Protein AF-A0A3Y0XSL0-F1 (afdb_monomer_lite)

Foldseek 3Di:
DDDDDQDDDPQARPPPRDHDDDDDDDPDDDPPPPPPPPPPDFDKDALQVDPLQLLLQLLLVCQLDQDRIDTPVSSVVSVVLVPPPVLLQSVLLSVLLVVAPLSN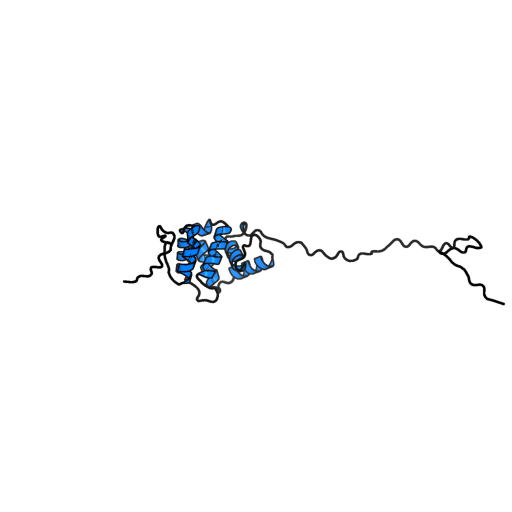VDDSVVSNVLSVLCCLLAPSPHPRDDSVLSNLLVNLLSVEDPVCSVVSSVCSSVVNSDSYADADPVRDGDPDPDDD

Radius of gyration: 35.11 Å; chains: 1; bounding box: 46×47×125 Å

Organism: Salmonella typhimurium (NCBI:txid90371)

InterPro domains:
  IPR010584 Exodeoxyribonuclease 8 [PF06630] (8-93)

Secondary structure (DSSP, 8-state):
-PPPPP--BTTB-TTT----------------------PPPP--EEGGGS-HHHHHHHHHHTBTB--SEE-HHHHHHHHHHHH-TT-HHHHHHHHHHHH-HHHHT--HHHHHHHHHHHHHHS-TTSPPPPHHHHHHHHHHHHHS-TTTHHHHHHHHHTT---SS----TTS---------

Structure (mmCIF, N/CA/C/O backbone):
data_AF-A0A3Y0XSL0-F1
#
_entry.id   AF-A0A3Y0XSL0-F1
#
loop_
_atom_site.group_PDB
_atom_site.id
_atom_site.type_symbol
_atom_site.label_atom_id
_atom_site.label_alt_id
_atom_site.label_comp_id
_atom_site.label_asym_id
_atom_site.label_entity_id
_atom_site.label_seq_id
_atom_site.pdbx_PDB_ins_code
_atom_site.Cartn_x
_atom_site.Cartn_y
_atom_site.Cartn_z
_atom_site.occupancy
_atom_site.B_iso_or_equiv
_atom_site.auth_seq_id
_atom_site.auth_comp_id
_atom_site.auth_asym_id
_atom_site.auth_atom_id
_atom_site.pdbx_PDB_model_num
ATOM 1 N N . ALA A 1 1 ? -2.684 -13.822 -101.113 1.00 41.09 1 ALA A N 1
ATOM 2 C CA . ALA A 1 1 ? -2.038 -14.948 -100.416 1.00 41.09 1 ALA A CA 1
ATOM 3 C C . ALA A 1 1 ? -2.230 -14.722 -98.924 1.00 41.09 1 ALA A C 1
ATOM 5 O O . ALA A 1 1 ? -1.867 -13.659 -98.438 1.00 41.09 1 ALA A O 1
ATOM 6 N N . ALA A 1 2 ? -2.957 -15.625 -98.269 1.00 38.41 2 ALA A N 1
ATOM 7 C CA . ALA A 1 2 ? -3.426 -15.480 -96.895 1.00 38.41 2 ALA A CA 1
ATOM 8 C C . ALA A 1 2 ? -2.319 -15.848 -95.897 1.00 38.41 2 ALA A C 1
ATOM 10 O O . ALA A 1 2 ? -1.613 -16.832 -96.097 1.00 38.41 2 ALA A O 1
ATOM 11 N N . ALA A 1 3 ? -2.181 -15.045 -94.842 1.00 41.16 3 ALA A N 1
ATOM 12 C CA . ALA A 1 3 ? -1.261 -15.285 -93.740 1.00 41.16 3 ALA A CA 1
ATOM 13 C C . ALA A 1 3 ? -1.715 -16.508 -92.923 1.00 41.16 3 ALA A C 1
ATOM 15 O O . ALA A 1 3 ? -2.824 -16.514 -92.382 1.00 41.16 3 ALA A O 1
ATOM 16 N N . ALA A 1 4 ? -0.867 -17.535 -92.846 1.00 45.09 4 ALA A N 1
ATOM 17 C CA . ALA A 1 4 ? -1.065 -18.682 -91.969 1.00 45.09 4 ALA A CA 1
ATOM 18 C C . ALA A 1 4 ? -0.728 -18.277 -90.526 1.00 45.09 4 ALA A C 1
ATOM 20 O O . ALA A 1 4 ? 0.342 -17.739 -90.247 1.00 45.09 4 ALA A O 1
ATOM 21 N N . ARG A 1 5 ? -1.688 -18.483 -89.623 1.00 47.56 5 ARG A N 1
ATOM 22 C CA . ARG A 1 5 ? -1.567 -18.226 -88.185 1.00 47.56 5 ARG A CA 1
ATOM 23 C C . ARG A 1 5 ? -0.813 -19.396 -87.548 1.00 47.56 5 ARG A C 1
ATOM 25 O O . ARG A 1 5 ? -1.275 -20.526 -87.666 1.00 47.56 5 ARG A O 1
ATOM 32 N N . GLN A 1 6 ? 0.310 -19.122 -86.890 1.00 53.69 6 GLN A N 1
ATOM 33 C CA . GLN A 1 6 ? 1.054 -20.113 -86.103 1.00 53.69 6 GLN A CA 1
ATOM 34 C C . GLN A 1 6 ? 0.222 -20.535 -84.885 1.00 53.69 6 GLN A C 1
ATOM 36 O O . GLN A 1 6 ? -0.317 -19.681 -84.176 1.00 53.69 6 GLN A O 1
ATOM 41 N N . HIS A 1 7 ? 0.088 -21.844 -84.668 1.00 49.88 7 HIS A N 1
ATOM 42 C CA . HIS A 1 7 ? -0.669 -22.418 -83.558 1.00 49.88 7 HIS A CA 1
ATOM 43 C C . HIS A 1 7 ? 0.319 -22.944 -82.510 1.00 49.88 7 HIS A C 1
ATOM 45 O O . HIS A 1 7 ? 0.744 -24.093 -82.560 1.00 49.88 7 HIS A O 1
ATOM 51 N N . ILE A 1 8 ? 0.715 -22.066 -81.588 1.00 52.53 8 ILE A N 1
ATOM 52 C CA . ILE A 1 8 ? 1.631 -22.381 -80.485 1.00 52.53 8 ILE A CA 1
ATOM 53 C C . ILE A 1 8 ? 0.798 -22.836 -79.287 1.00 52.53 8 ILE A C 1
ATOM 55 O O . ILE A 1 8 ? -0.110 -22.121 -78.859 1.00 52.53 8 ILE A O 1
ATOM 59 N N . VAL A 1 9 ? 1.115 -24.003 -78.731 1.00 45.84 9 VAL A N 1
ATOM 60 C CA . VAL A 1 9 ? 0.571 -24.467 -77.448 1.00 45.84 9 VAL A CA 1
ATOM 61 C C . VAL A 1 9 ? 1.748 -24.987 -76.625 1.00 45.84 9 VAL A C 1
ATOM 63 O O . VAL A 1 9 ? 2.514 -25.808 -77.116 1.00 45.84 9 VAL A O 1
ATOM 66 N N . ASP A 1 10 ? 1.938 -24.441 -75.423 1.00 51.00 10 ASP A N 1
ATOM 67 C CA . ASP A 1 10 ? 3.018 -24.794 -74.484 1.00 51.00 10 ASP A CA 1
ATOM 68 C C . ASP A 1 10 ? 4.442 -24.809 -75.076 1.00 51.00 10 ASP A C 1
ATOM 70 O O . ASP A 1 10 ? 5.262 -25.668 -74.766 1.00 51.00 10 ASP A O 1
ATOM 74 N N . GLY A 1 11 ? 4.755 -23.818 -75.918 1.00 55.81 11 GLY A N 1
ATOM 75 C CA . GLY A 1 11 ? 6.130 -23.545 -76.357 1.00 55.81 11 GLY A CA 1
ATOM 76 C C . GLY A 1 11 ? 6.719 -24.536 -77.366 1.00 55.81 11 GLY A C 1
ATOM 77 O O . GLY A 1 11 ? 7.910 -24.454 -77.647 1.00 55.81 11 GLY A O 1
ATOM 78 N N . VAL A 1 12 ? 5.910 -25.433 -77.936 1.00 45.12 12 VAL A N 1
ATOM 79 C CA . VAL A 1 12 ? 6.337 -26.390 -78.968 1.00 45.12 12 VAL A CA 1
ATOM 80 C C . VAL A 1 12 ? 5.638 -26.090 -80.293 1.00 45.12 12 VAL A C 1
ATOM 82 O O . VAL A 1 12 ? 4.414 -25.941 -80.341 1.00 45.12 12 VAL A O 1
ATOM 85 N N . ASP A 1 13 ? 6.414 -26.027 -81.380 1.00 53.12 13 ASP A N 1
ATOM 86 C CA . ASP A 1 13 ? 5.872 -26.087 -82.737 1.00 53.12 13 ASP A CA 1
ATOM 87 C C . ASP A 1 13 ? 5.565 -27.550 -83.083 1.00 53.12 13 ASP A C 1
ATOM 89 O O . ASP A 1 13 ? 6.429 -28.430 -83.043 1.00 53.12 13 ASP A O 1
ATOM 93 N N . THR A 1 14 ? 4.294 -27.826 -83.359 1.00 57.72 14 THR A N 1
ATOM 94 C CA . THR A 1 14 ? 3.784 -29.197 -83.476 1.00 57.72 14 THR A CA 1
ATOM 95 C C . THR A 1 14 ? 3.930 -29.795 -84.877 1.00 57.72 14 THR A C 1
ATOM 97 O O . THR A 1 14 ? 3.553 -30.951 -85.063 1.00 57.72 14 THR A O 1
ATOM 100 N N . GLU A 1 15 ? 4.489 -29.068 -85.855 1.00 52.09 15 GLU A N 1
ATOM 101 C CA . GLU A 1 15 ? 4.656 -29.568 -87.228 1.00 52.09 15 GLU A CA 1
ATOM 102 C C . GLU A 1 15 ? 6.070 -30.110 -87.497 1.00 52.09 15 GLU A C 1
ATOM 104 O O . GLU A 1 15 ? 6.220 -31.087 -88.232 1.00 52.09 15 GLU A O 1
ATOM 109 N N . THR A 1 16 ? 7.108 -29.546 -86.870 1.00 58.84 16 THR A N 1
ATOM 110 C CA . THR A 1 16 ? 8.503 -29.989 -87.076 1.00 58.84 16 THR A CA 1
ATOM 111 C C . THR A 1 16 ? 9.113 -30.718 -85.882 1.00 58.84 16 THR A C 1
ATOM 113 O O . THR A 1 16 ? 10.082 -31.456 -86.058 1.00 58.84 16 THR A O 1
ATOM 116 N N . GLY A 1 17 ? 8.540 -30.571 -84.684 1.00 50.00 17 GLY A N 1
ATOM 117 C CA . GLY A 1 17 ? 8.989 -31.279 -83.483 1.00 50.00 17 GLY A CA 1
ATOM 118 C C . GLY A 1 17 ? 10.372 -30.867 -82.962 1.00 50.00 17 GLY A C 1
ATOM 119 O O . GLY A 1 17 ? 10.937 -31.585 -82.139 1.00 50.00 17 GLY A O 1
ATOM 120 N N . GLU A 1 18 ? 10.927 -29.737 -83.411 1.00 51.59 18 GLU A N 1
ATOM 121 C CA . GLU A 1 18 ? 12.150 -29.171 -82.832 1.00 51.59 18 GLU A CA 1
ATOM 122 C C . GLU A 1 18 ? 11.847 -28.380 -81.550 1.00 51.59 18 GLU A C 1
ATOM 124 O O . GLU A 1 18 ? 10.929 -27.560 -81.496 1.00 51.59 18 GLU A O 1
ATOM 129 N N . VAL A 1 19 ? 12.650 -28.623 -80.510 1.00 51.69 19 VAL A N 1
ATOM 130 C CA . VAL A 1 19 ? 12.625 -27.884 -79.242 1.00 51.69 19 VAL A CA 1
ATOM 131 C C . VAL A 1 19 ? 13.583 -26.700 -79.362 1.00 51.69 19 VAL A C 1
ATOM 133 O O . VAL A 1 19 ? 14.774 -26.891 -79.601 1.00 51.69 19 VAL A O 1
ATOM 136 N N . LEU A 1 20 ? 13.081 -25.477 -79.188 1.00 51.94 20 LEU A N 1
ATOM 137 C CA . LEU A 1 20 ? 13.925 -24.286 -79.078 1.00 51.94 20 LEU A CA 1
ATOM 138 C C . LEU A 1 20 ? 14.510 -24.226 -77.658 1.00 51.94 20 LEU A C 1
ATOM 140 O O . LEU A 1 20 ? 13.853 -23.766 -76.726 1.00 51.94 20 LEU A O 1
ATOM 144 N N . GLU A 1 21 ? 15.734 -24.725 -77.488 1.00 52.31 21 GLU A N 1
ATOM 145 C CA . GLU A 1 21 ? 16.534 -24.505 -76.280 1.00 52.31 21 GLU A CA 1
ATOM 146 C C . GLU A 1 21 ? 17.044 -23.056 -76.268 1.00 52.31 21 GLU A C 1
ATOM 148 O O . GLU A 1 21 ? 17.968 -22.712 -77.006 1.00 52.31 21 GLU A O 1
ATOM 153 N N . ASP A 1 22 ? 16.449 -22.199 -75.432 1.00 46.06 22 ASP A N 1
ATOM 154 C CA . ASP A 1 22 ? 17.082 -20.940 -75.034 1.00 46.06 22 ASP A CA 1
ATOM 155 C C . ASP A 1 22 ? 17.777 -21.128 -73.683 1.00 46.06 22 ASP A C 1
ATOM 157 O O . ASP A 1 22 ? 17.184 -21.519 -72.673 1.00 46.06 22 ASP A O 1
ATOM 161 N N . HIS A 1 23 ? 19.082 -20.895 -73.708 1.00 45.03 23 HIS A N 1
ATOM 162 C CA . HIS A 1 23 ? 19.978 -20.999 -72.577 1.00 45.03 23 HIS A CA 1
ATOM 163 C C . HIS A 1 23 ? 19.685 -19.895 -71.554 1.00 45.03 23 HIS A C 1
ATOM 165 O O . HIS A 1 23 ? 19.547 -18.727 -71.902 1.00 45.03 23 HIS A O 1
ATOM 171 N N . THR A 1 24 ? 19.739 -20.232 -70.265 1.00 41.78 24 THR A N 1
ATOM 172 C CA . THR A 1 24 ? 20.764 -19.773 -69.299 1.00 41.78 24 THR A CA 1
ATOM 173 C C . THR A 1 24 ? 20.184 -19.919 -67.892 1.00 41.78 24 THR A C 1
ATOM 175 O O . THR A 1 24 ? 19.244 -19.229 -67.501 1.00 41.78 24 THR A O 1
ATOM 178 N N . GLU A 1 25 ? 20.757 -20.832 -67.115 1.00 43.31 25 GLU A N 1
ATOM 179 C CA . GLU A 1 25 ? 20.472 -20.986 -65.694 1.00 43.31 25 GLU A CA 1
ATOM 180 C C . GLU A 1 25 ? 20.827 -19.695 -64.935 1.00 43.31 25 GLU A C 1
ATOM 182 O O . GLU A 1 25 ? 21.989 -19.298 -64.878 1.00 43.31 25 GLU A O 1
ATOM 187 N N . ASN A 1 26 ? 19.833 -19.055 -64.313 1.00 41.00 26 ASN A N 1
ATOM 188 C CA . ASN A 1 26 ? 20.042 -18.041 -63.280 1.00 41.00 26 ASN A CA 1
ATOM 189 C C . ASN A 1 26 ? 19.532 -18.580 -61.935 1.00 41.00 26 ASN A C 1
ATOM 191 O O . ASN A 1 26 ? 18.445 -18.236 -61.471 1.00 41.00 26 ASN A O 1
ATOM 195 N N . PHE A 1 27 ? 20.311 -19.465 -61.311 1.00 46.53 27 PHE A N 1
ATOM 196 C CA . PHE A 1 27 ? 20.120 -19.831 -59.909 1.00 46.53 27 PHE A CA 1
ATOM 197 C C . PHE A 1 27 ? 20.793 -18.781 -59.016 1.00 46.53 27 PHE A C 1
ATOM 199 O O . PHE A 1 27 ? 21.960 -18.909 -58.654 1.00 46.53 27 PHE A O 1
ATOM 206 N N . GLY A 1 28 ? 20.034 -17.746 -58.647 1.00 40.22 28 GLY A N 1
ATOM 207 C CA . GLY A 1 28 ? 20.382 -16.830 -57.557 1.00 40.22 28 GLY A CA 1
ATOM 208 C C . GLY A 1 28 ? 19.770 -15.435 -57.696 1.00 40.22 28 GLY A C 1
ATOM 209 O O . GLY A 1 28 ? 20.226 -14.637 -58.503 1.00 40.22 28 GLY A O 1
ATOM 210 N N . ASN A 1 29 ? 18.775 -15.089 -56.876 1.00 40.62 29 ASN A N 1
ATOM 211 C CA . ASN A 1 29 ? 19.040 -14.390 -55.613 1.00 40.62 29 ASN A CA 1
ATOM 212 C C . ASN A 1 29 ? 17.729 -14.020 -54.882 1.00 40.62 29 ASN A C 1
ATOM 214 O O . ASN A 1 29 ? 16.850 -13.374 -55.442 1.00 40.62 29 ASN A O 1
ATOM 218 N N . GLU A 1 30 ? 17.648 -14.431 -53.616 1.00 50.31 30 GLU A N 1
ATOM 219 C CA . GLU A 1 30 ? 16.934 -13.773 -52.513 1.00 50.31 30 GLU A CA 1
ATOM 220 C C . GLU A 1 30 ? 15.531 -13.195 -52.775 1.00 50.31 30 GLU A C 1
ATOM 222 O O . GLU A 1 30 ? 15.319 -11.984 -52.810 1.00 50.31 30 GLU A O 1
ATOM 227 N N . SER A 1 31 ? 14.513 -14.054 -52.679 1.00 46.28 31 SER A N 1
ATOM 228 C CA . SER A 1 31 ? 13.284 -13.642 -51.982 1.00 46.28 31 SER A CA 1
ATOM 229 C C . SER A 1 31 ? 13.548 -13.599 -50.474 1.00 46.28 31 SER A C 1
ATOM 231 O O . SER A 1 31 ? 12.946 -14.337 -49.700 1.00 46.28 31 SER A O 1
ATOM 233 N N . ASN A 1 32 ? 14.469 -12.734 -50.045 1.00 51.31 32 ASN A N 1
ATOM 234 C CA . ASN A 1 32 ? 14.512 -12.285 -48.663 1.00 51.31 32 ASN A CA 1
ATOM 235 C C . ASN A 1 32 ? 13.437 -11.200 -48.538 1.00 51.31 32 ASN A C 1
ATOM 237 O O . ASN A 1 32 ? 13.724 -10.009 -48.435 1.00 51.31 32 ASN A O 1
ATOM 241 N N . SER A 1 33 ? 12.161 -11.604 -48.597 1.00 49.97 33 SER A N 1
ATOM 242 C CA . SER A 1 33 ? 11.161 -10.837 -47.860 1.00 49.97 33 SER A CA 1
ATOM 243 C C . SER A 1 33 ? 11.716 -10.762 -46.442 1.00 49.97 33 SER A C 1
ATOM 245 O O . SER A 1 33 ? 12.010 -11.834 -45.908 1.00 49.97 33 SER A O 1
ATOM 247 N N . PRO A 1 34 ? 11.942 -9.571 -45.848 1.00 49.75 34 PRO A N 1
ATOM 248 C CA . PRO A 1 34 ? 12.411 -9.524 -44.477 1.00 49.75 34 PRO A CA 1
ATOM 249 C C . PRO A 1 34 ? 11.415 -10.362 -43.695 1.00 49.75 34 PRO A C 1
ATOM 251 O O . PRO A 1 34 ? 10.224 -10.032 -43.695 1.00 49.75 34 PRO A O 1
ATOM 254 N N . ALA A 1 35 ? 11.875 -11.486 -43.129 1.00 57.41 35 ALA A N 1
ATOM 255 C CA . ALA A 1 35 ? 11.103 -12.224 -42.150 1.00 57.41 35 ALA A CA 1
ATOM 256 C C . ALA A 1 35 ? 10.578 -11.150 -41.213 1.00 57.41 35 ALA A C 1
ATOM 258 O O . ALA A 1 35 ? 11.386 -10.401 -40.658 1.00 57.41 35 ALA A O 1
ATOM 259 N N . GLN A 1 36 ? 9.255 -10.968 -41.203 1.00 58.88 36 GLN A N 1
ATOM 260 C CA . GLN A 1 36 ? 8.593 -9.912 -40.458 1.00 58.88 36 GLN A CA 1
ATOM 261 C C . GLN A 1 36 ? 9.216 -9.949 -39.075 1.00 58.88 36 GLN A C 1
ATOM 263 O O . GLN A 1 36 ? 9.065 -10.962 -38.398 1.00 58.88 36 GLN A O 1
ATOM 268 N N . ALA A 1 37 ? 10.049 -8.948 -38.761 1.00 56.97 37 ALA A N 1
ATOM 269 C CA . ALA A 1 37 ? 10.954 -9.040 -37.632 1.00 56.97 37 ALA A CA 1
ATOM 270 C C . ALA A 1 37 ? 10.074 -9.267 -36.415 1.00 56.97 37 ALA A C 1
ATOM 272 O O . ALA A 1 37 ? 9.336 -8.367 -36.009 1.00 56.97 37 ALA A O 1
ATOM 273 N N . THR A 1 38 ? 10.062 -10.499 -35.909 1.00 65.50 38 THR A N 1
ATOM 274 C CA . THR A 1 38 ? 9.315 -10.833 -34.714 1.00 65.50 38 THR A CA 1
ATOM 275 C C . THR A 1 38 ? 9.941 -9.945 -33.663 1.00 65.50 38 THR A C 1
ATOM 277 O O . THR A 1 38 ? 11.129 -10.097 -33.366 1.00 65.50 38 THR A O 1
ATOM 280 N N . ALA A 1 39 ? 9.196 -8.935 -33.205 1.00 68.50 39 ALA A N 1
ATOM 281 C CA . ALA A 1 39 ? 9.682 -8.056 -32.159 1.00 68.50 39 ALA A CA 1
ATOM 282 C C . ALA A 1 39 ? 10.237 -8.953 -31.041 1.00 68.50 39 ALA A C 1
ATOM 284 O O . ALA A 1 39 ? 9.599 -9.970 -30.730 1.00 68.50 39 ALA A O 1
ATOM 285 N N . PRO A 1 40 ? 11.436 -8.661 -30.505 1.00 76.81 40 PRO A N 1
ATOM 286 C CA . PRO A 1 40 ? 12.024 -9.499 -29.474 1.00 76.81 40 PRO A CA 1
ATOM 287 C C . PRO A 1 40 ? 10.998 -9.694 -28.357 1.00 76.81 40 PRO A C 1
ATOM 289 O O . PRO A 1 40 ? 10.290 -8.749 -27.993 1.00 76.81 40 PRO A O 1
ATOM 292 N N . ALA A 1 41 ? 10.877 -10.932 -27.867 1.00 76.94 41 ALA A N 1
ATOM 293 C CA . ALA A 1 41 ? 9.940 -11.248 -26.797 1.00 76.94 41 ALA A CA 1
ATOM 294 C C . ALA A 1 41 ? 10.153 -10.267 -25.630 1.00 76.94 41 ALA A C 1
ATOM 296 O O . ALA A 1 41 ? 11.307 -9.958 -25.312 1.00 76.94 41 ALA A O 1
ATOM 297 N N . PRO A 1 42 ? 9.074 -9.747 -25.021 1.00 80.38 42 PRO A N 1
ATOM 298 C CA . PRO A 1 42 ? 9.195 -8.729 -23.990 1.00 80.38 42 PRO A CA 1
ATOM 299 C C . PRO A 1 42 ? 10.052 -9.252 -22.835 1.00 80.38 42 PRO A C 1
ATOM 301 O O . PRO A 1 42 ? 9.815 -10.344 -22.315 1.00 80.38 42 PRO A O 1
ATOM 304 N N . GLU A 1 43 ? 11.056 -8.471 -22.437 1.00 89.38 43 GLU A N 1
ATOM 305 C CA . GLU A 1 43 ? 11.873 -8.779 -21.267 1.00 89.38 43 GLU A CA 1
ATOM 306 C C . GLU A 1 43 ? 11.026 -8.551 -20.010 1.00 89.38 43 GLU A C 1
ATOM 308 O O . GLU A 1 43 ? 10.708 -7.415 -19.653 1.00 89.38 43 GLU A O 1
ATOM 313 N N . LEU A 1 44 ? 10.634 -9.646 -19.358 1.00 96.12 44 LEU A N 1
ATOM 314 C CA . LEU A 1 44 ? 9.814 -9.629 -18.153 1.00 96.12 44 LEU A CA 1
ATOM 315 C C . LEU A 1 44 ? 10.672 -9.933 -16.925 1.00 96.12 44 LEU A C 1
ATOM 317 O O . LEU A 1 44 ? 11.347 -10.958 -16.852 1.00 96.12 44 LEU A O 1
ATOM 321 N N . THR A 1 45 ? 10.612 -9.056 -15.927 1.00 97.44 45 THR A N 1
ATOM 322 C CA . THR A 1 45 ? 11.219 -9.275 -14.610 1.00 97.44 45 THR A CA 1
ATOM 323 C C . THR A 1 45 ? 10.149 -9.743 -13.628 1.00 97.44 45 THR A C 1
ATOM 325 O O . THR A 1 45 ? 9.093 -9.123 -13.529 1.00 97.44 45 THR A O 1
ATOM 328 N N . VAL A 1 46 ? 10.412 -10.810 -12.869 1.00 98.19 46 VAL A N 1
ATOM 329 C CA . VAL A 1 46 ? 9.497 -11.293 -11.820 1.00 98.19 46 VAL A CA 1
ATOM 330 C C . VAL A 1 46 ? 9.493 -10.310 -10.648 1.00 98.19 46 VAL A C 1
ATOM 332 O O . VAL A 1 46 ? 10.542 -10.026 -10.073 1.00 98.19 46 VAL A O 1
ATOM 335 N N . VAL A 1 47 ? 8.321 -9.809 -10.248 1.00 98.38 47 VAL A N 1
ATOM 336 C CA . VAL A 1 47 ? 8.212 -8.793 -9.181 1.00 98.38 47 VAL A CA 1
ATOM 337 C C . VAL A 1 47 ? 8.774 -9.313 -7.857 1.00 98.38 47 VAL A C 1
ATOM 339 O O . VAL A 1 47 ? 9.535 -8.614 -7.193 1.00 98.38 47 VAL A O 1
ATOM 342 N N . ALA A 1 48 ? 8.492 -10.572 -7.514 1.00 97.69 48 ALA A N 1
ATOM 343 C CA . ALA A 1 48 ? 8.916 -11.184 -6.254 1.00 97.69 48 ALA A CA 1
ATOM 344 C C . ALA A 1 48 ? 10.442 -11.259 -6.052 1.00 97.69 48 ALA A C 1
ATOM 346 O O . ALA A 1 48 ? 10.899 -11.409 -4.921 1.00 97.69 48 ALA A O 1
ATOM 347 N N . THR A 1 49 ? 11.240 -11.153 -7.121 1.00 97.56 49 THR A 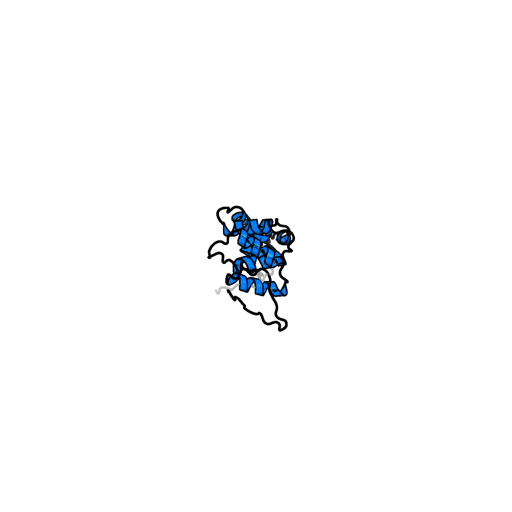N 1
ATOM 348 C CA . THR A 1 49 ? 12.710 -11.177 -7.033 1.00 97.56 49 THR A CA 1
ATOM 349 C C . THR A 1 49 ? 13.320 -9.782 -6.873 1.00 97.56 49 THR A C 1
ATOM 351 O O . THR A 1 49 ? 14.538 -9.655 -6.768 1.00 97.56 49 THR A O 1
ATOM 354 N N . MET A 1 50 ? 12.506 -8.724 -6.898 1.00 98.12 50 MET A N 1
ATOM 355 C CA . MET A 1 50 ? 12.963 -7.338 -6.788 1.00 98.12 50 MET A CA 1
ATOM 356 C C . MET A 1 50 ? 13.119 -6.906 -5.313 1.00 98.12 50 MET A C 1
ATOM 358 O O . MET A 1 50 ? 12.517 -7.507 -4.421 1.00 98.12 50 MET A O 1
ATOM 362 N N . PRO A 1 51 ? 13.881 -5.834 -5.018 1.00 97.94 51 PRO A N 1
ATOM 363 C CA . PRO A 1 51 ? 13.923 -5.241 -3.679 1.00 97.94 51 PRO A CA 1
ATOM 364 C C . PRO A 1 51 ? 12.537 -4.793 -3.189 1.00 97.94 51 PRO A C 1
ATOM 366 O O . PRO A 1 51 ? 11.667 -4.456 -3.995 1.00 97.94 51 PRO A O 1
ATOM 369 N N . LEU A 1 52 ? 12.332 -4.724 -1.867 1.00 98.50 52 LEU A N 1
ATOM 370 C CA . LEU A 1 52 ? 11.029 -4.401 -1.262 1.00 98.50 52 LEU A CA 1
ATOM 371 C C . LEU A 1 52 ? 10.406 -3.118 -1.829 1.00 98.50 52 LEU A C 1
ATOM 373 O O . LEU A 1 52 ? 9.245 -3.133 -2.231 1.00 98.50 52 LEU A O 1
ATOM 377 N N . ARG A 1 53 ? 11.183 -2.031 -1.922 1.00 98.50 53 ARG A N 1
ATOM 378 C CA . ARG A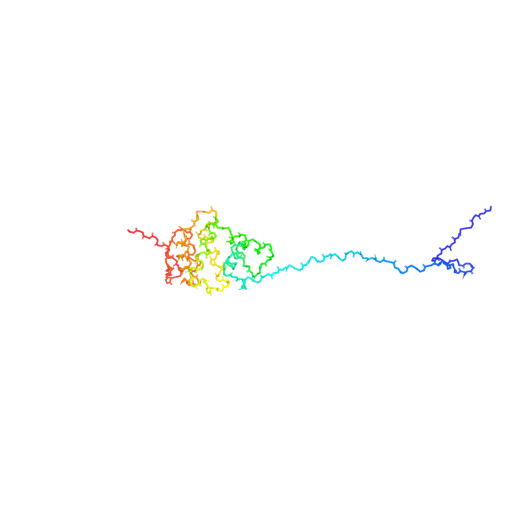 1 53 ? 10.711 -0.755 -2.484 1.00 98.50 53 ARG A CA 1
ATOM 379 C C . ARG A 1 53 ? 10.146 -0.923 -3.893 1.00 98.50 53 ARG A C 1
ATOM 381 O O . ARG A 1 53 ? 9.075 -0.412 -4.196 1.00 98.50 53 ARG A O 1
ATOM 388 N N . HIS A 1 54 ? 10.815 -1.708 -4.732 1.00 98.69 54 HIS A N 1
ATOM 389 C CA . HIS A 1 54 ? 10.374 -1.956 -6.099 1.00 98.69 54 HIS A CA 1
ATOM 390 C C . HIS A 1 54 ? 9.134 -2.851 -6.155 1.00 98.69 54 HIS A C 1
ATOM 392 O O . HIS A 1 54 ? 8.248 -2.598 -6.963 1.00 98.69 54 HIS A O 1
ATOM 398 N N . ARG A 1 55 ? 9.034 -3.857 -5.277 1.00 98.75 55 ARG A N 1
ATOM 399 C CA . ARG A 1 55 ? 7.829 -4.695 -5.132 1.00 98.75 55 ARG A CA 1
ATOM 400 C C . ARG A 1 55 ? 6.608 -3.848 -4.769 1.00 98.75 55 ARG A C 1
ATOM 402 O O . ARG A 1 55 ? 5.551 -3.993 -5.376 1.00 98.75 55 ARG A O 1
ATOM 409 N N . VAL A 1 56 ? 6.772 -2.912 -3.831 1.00 98.75 56 VAL A N 1
ATOM 410 C CA . VAL A 1 56 ? 5.730 -1.943 -3.452 1.00 98.75 56 VAL A CA 1
ATOM 411 C C . VAL A 1 56 ? 5.342 -1.059 -4.637 1.00 98.75 56 VAL A C 1
ATOM 413 O O . VAL A 1 56 ? 4.156 -0.925 -4.936 1.00 98.75 56 VAL A O 1
ATOM 416 N N . LEU A 1 57 ? 6.328 -0.490 -5.337 1.00 98.75 57 LEU A N 1
ATOM 417 C CA . LEU A 1 57 ? 6.086 0.393 -6.479 1.00 98.75 57 LEU A CA 1
ATOM 418 C C . LEU A 1 57 ? 5.457 -0.332 -7.670 1.00 98.75 57 LEU A C 1
ATOM 420 O O . LEU A 1 57 ? 4.591 0.241 -8.321 1.00 98.75 57 LEU A O 1
ATOM 424 N N . ALA A 1 58 ? 5.810 -1.595 -7.915 1.00 98.62 58 ALA A N 1
ATOM 425 C CA . ALA A 1 58 ? 5.168 -2.416 -8.936 1.00 98.62 58 ALA A CA 1
ATOM 426 C C . ALA A 1 58 ? 3.656 -2.511 -8.684 1.00 98.62 58 ALA A C 1
ATOM 428 O O . ALA A 1 58 ? 2.854 -2.216 -9.566 1.00 98.62 58 ALA A O 1
ATOM 429 N N . GLN A 1 59 ? 3.246 -2.824 -7.451 1.00 98.38 59 GLN A N 1
ATOM 430 C CA . GLN A 1 59 ? 1.819 -2.878 -7.114 1.00 98.38 59 GLN A CA 1
ATOM 431 C C . GLN A 1 59 ? 1.164 -1.487 -7.082 1.00 98.38 59 GLN A C 1
ATOM 433 O O . GLN A 1 59 ? -0.038 -1.364 -7.304 1.00 98.38 59 GLN A O 1
ATOM 438 N N . TYR A 1 60 ? 1.937 -0.426 -6.836 1.00 98.31 60 TYR A N 1
ATOM 439 C CA . TYR A 1 60 ? 1.447 0.952 -6.872 1.00 98.31 60 TYR A CA 1
ATOM 440 C C . TYR A 1 60 ? 1.061 1.396 -8.293 1.00 98.31 60 TYR A C 1
ATOM 442 O O . TYR A 1 60 ? -0.020 1.979 -8.465 1.00 98.31 60 TYR A O 1
ATOM 450 N N . ILE A 1 61 ? 1.904 1.085 -9.289 1.00 97.88 61 ILE A N 1
ATOM 451 C CA . ILE A 1 61 ? 1.681 1.409 -10.712 1.00 97.88 61 ILE A CA 1
ATOM 452 C C . ILE A 1 61 ? 0.732 0.437 -11.417 1.00 97.88 61 ILE A C 1
ATOM 454 O O . ILE A 1 61 ? 0.251 0.743 -12.497 1.00 97.88 61 ILE A O 1
ATOM 458 N N . GLY A 1 62 ? 0.438 -0.718 -10.814 1.00 95.50 62 GLY A N 1
ATOM 459 C CA . GLY A 1 62 ? -0.507 -1.695 -11.362 1.00 95.50 62 GLY A CA 1
ATOM 460 C C . GLY A 1 62 ? -1.972 -1.246 -11.344 1.00 95.50 62 GLY A C 1
ATOM 461 O O . GLY A 1 62 ? -2.827 -1.983 -11.807 1.00 95.50 62 GLY A O 1
ATOM 462 N N . GLU A 1 63 ? -2.291 -0.071 -10.785 1.00 92.19 63 GLU A N 1
ATOM 463 C CA . GLU A 1 63 ? -3.648 0.515 -10.784 1.00 92.19 63 GLU A CA 1
ATOM 464 C C . GLU A 1 63 ? -4.774 -0.401 -10.260 1.00 92.19 63 GLU A C 1
ATOM 466 O O . GLU A 1 63 ? -5.944 -0.222 -10.579 1.00 92.19 63 GLU A O 1
ATOM 471 N N . GLY A 1 64 ? -4.444 -1.342 -9.375 1.00 92.00 64 GLY A N 1
ATOM 472 C CA . GLY A 1 64 ? -5.399 -2.315 -8.838 1.00 92.00 64 GLY A CA 1
ATOM 473 C C . GLY A 1 64 ? -5.256 -3.710 -9.437 1.00 92.00 64 GLY A C 1
ATOM 474 O O . GLY A 1 64 ? -5.718 -4.664 -8.812 1.00 92.00 64 GLY A O 1
ATOM 475 N N . GLU A 1 65 ? -4.542 -3.846 -10.553 1.00 96.50 65 GLU A N 1
ATOM 476 C CA . GLU A 1 65 ? -4.109 -5.129 -11.092 1.00 96.50 65 GLU A CA 1
ATOM 477 C C . GLU A 1 65 ? -2.935 -5.693 -10.295 1.00 96.50 65 GLU A C 1
ATOM 479 O O . GLU A 1 65 ? -2.079 -4.976 -9.763 1.00 96.50 65 GLU A O 1
ATOM 484 N N . TYR A 1 66 ? -2.916 -7.018 -10.179 1.00 97.25 66 TYR A N 1
ATOM 485 C CA . TYR A 1 66 ? -1.832 -7.727 -9.522 1.00 97.25 66 TYR A CA 1
ATOM 486 C C . TYR A 1 66 ? -0.702 -7.972 -10.520 1.00 97.25 66 TYR A C 1
ATOM 488 O O . TYR A 1 66 ? -0.828 -8.796 -11.428 1.00 97.25 66 TYR A O 1
ATOM 496 N N . LEU A 1 67 ? 0.427 -7.285 -10.338 1.00 97.44 67 LEU A N 1
ATOM 497 C CA . LEU A 1 67 ? 1.585 -7.475 -11.209 1.00 97.44 67 LEU A CA 1
ATOM 498 C C . LEU A 1 67 ? 2.453 -8.634 -10.709 1.00 97.44 67 LEU A C 1
ATOM 500 O O . LEU A 1 67 ? 3.116 -8.523 -9.679 1.00 97.44 67 LEU A O 1
ATOM 504 N N . TYR A 1 68 ? 2.466 -9.742 -11.456 1.00 97.56 68 TYR A N 1
ATOM 505 C CA . TYR A 1 68 ? 3.427 -10.842 -11.266 1.00 97.56 68 TYR A CA 1
ATOM 506 C C . TYR A 1 68 ? 4.790 -10.519 -11.889 1.00 97.56 68 TYR A C 1
ATOM 508 O O . TYR A 1 68 ? 5.835 -10.898 -11.357 1.00 97.56 68 TYR A O 1
ATOM 516 N N . HIS A 1 69 ? 4.762 -9.817 -13.021 1.00 97.56 69 HIS A N 1
ATOM 517 C CA . HIS A 1 69 ? 5.926 -9.436 -13.804 1.00 97.56 69 HIS A CA 1
ATOM 518 C C . HIS A 1 69 ? 5.843 -7.957 -14.159 1.00 97.56 69 HIS A C 1
ATOM 520 O O . HIS A 1 69 ? 4.745 -7.410 -14.261 1.00 97.56 69 HIS A O 1
ATOM 526 N N . VAL A 1 70 ? 7.003 -7.344 -14.374 1.00 97.69 70 VAL A N 1
ATOM 527 C CA . VAL A 1 70 ? 7.121 -6.003 -14.942 1.00 97.69 70 VAL A CA 1
ATOM 528 C C . VAL A 1 70 ? 7.964 -6.040 -16.206 1.00 97.69 70 VAL A C 1
ATOM 530 O O . VAL A 1 70 ? 8.991 -6.722 -16.248 1.00 97.69 70 VAL A O 1
ATOM 533 N N . ASP A 1 71 ? 7.529 -5.310 -17.226 1.00 97.06 71 ASP A N 1
ATOM 534 C CA . ASP A 1 71 ? 8.318 -5.075 -18.432 1.00 97.06 71 ASP A CA 1
ATOM 535 C C . ASP A 1 71 ? 9.350 -3.945 -18.238 1.00 97.06 71 ASP A C 1
ATOM 537 O O . ASP A 1 71 ? 9.449 -3.316 -17.176 1.00 97.06 71 ASP A O 1
ATOM 541 N N . ALA A 1 72 ? 10.142 -3.672 -19.278 1.00 95.94 72 ALA A N 1
ATOM 542 C CA . ALA A 1 72 ? 11.163 -2.627 -19.254 1.00 95.94 72 ALA A CA 1
ATOM 543 C C . ALA A 1 72 ? 10.598 -1.213 -18.993 1.00 95.94 72 ALA A C 1
ATOM 545 O O . ALA A 1 72 ? 11.236 -0.414 -18.301 1.00 95.94 72 ALA A O 1
ATOM 546 N N . SER A 1 73 ? 9.406 -0.898 -19.506 1.00 96.56 73 SER A N 1
ATOM 547 C CA . SER A 1 73 ? 8.756 0.406 -19.321 1.00 96.56 73 SER A CA 1
ATOM 548 C C . SER A 1 73 ? 8.260 0.575 -17.887 1.00 96.56 73 SER A C 1
ATOM 550 O O . SER A 1 73 ? 8.533 1.591 -17.249 1.00 96.56 73 SER A O 1
ATOM 552 N N . GLN A 1 74 ? 7.607 -0.450 -17.344 1.00 98.12 74 GLN A N 1
ATOM 553 C CA . GLN A 1 74 ? 7.151 -0.492 -15.957 1.00 98.12 74 GLN A CA 1
ATOM 554 C C . GLN A 1 74 ? 8.333 -0.436 -14.983 1.00 98.12 74 GLN A C 1
ATOM 556 O O . GLN A 1 74 ? 8.295 0.299 -13.999 1.00 98.12 74 GLN A O 1
ATOM 561 N N . LYS A 1 75 ? 9.428 -1.144 -15.280 1.00 97.75 75 LYS A N 1
ATOM 562 C CA . LYS A 1 75 ? 10.661 -1.086 -14.484 1.00 97.75 75 LYS A CA 1
ATOM 563 C C . LYS A 1 75 ? 11.287 0.309 -14.497 1.00 97.75 75 LYS A C 1
ATOM 565 O O . LYS A 1 75 ? 11.730 0.782 -13.453 1.00 97.75 75 LYS A O 1
ATOM 570 N N . LYS A 1 76 ? 11.291 0.993 -15.646 1.00 98.06 76 LYS A N 1
ATOM 571 C CA . LYS A 1 76 ? 11.747 2.387 -15.744 1.00 98.06 76 LYS A CA 1
ATOM 572 C C . LYS A 1 76 ? 10.884 3.325 -14.897 1.00 98.06 76 LYS A C 1
ATOM 574 O O . LYS A 1 76 ? 11.432 4.199 -14.231 1.00 98.06 76 LYS A O 1
ATOM 579 N N . GLU A 1 77 ? 9.569 3.126 -14.885 1.00 98.50 77 GLU A N 1
ATOM 580 C CA . GLU A 1 77 ? 8.659 3.921 -14.056 1.00 98.50 77 GLU A CA 1
ATOM 581 C C . GLU A 1 77 ? 8.863 3.668 -12.556 1.00 98.50 77 GLU A C 1
ATOM 583 O O . GLU A 1 77 ? 8.907 4.618 -11.777 1.00 98.50 77 GLU A O 1
ATOM 588 N N . ILE A 1 78 ? 9.082 2.415 -12.146 1.00 98.69 78 ILE A N 1
ATOM 589 C CA . ILE A 1 78 ? 9.443 2.070 -10.762 1.00 98.69 78 ILE A CA 1
ATOM 590 C C . ILE A 1 78 ? 10.709 2.820 -10.330 1.00 98.69 78 ILE A C 1
ATOM 592 O O . ILE A 1 78 ? 10.714 3.450 -9.275 1.00 98.69 78 ILE A O 1
ATOM 596 N N . LEU A 1 79 ? 11.761 2.799 -11.154 1.00 98.31 79 LEU A N 1
ATOM 597 C CA . LEU A 1 79 ? 13.011 3.505 -10.858 1.00 98.31 79 LEU A CA 1
ATOM 598 C C . LEU A 1 79 ? 12.801 5.022 -10.780 1.00 98.31 79 LEU A C 1
ATOM 600 O O . LEU A 1 79 ? 13.318 5.673 -9.874 1.00 98.31 79 LEU A O 1
ATOM 604 N N . ARG A 1 80 ? 12.002 5.588 -11.695 1.00 98.69 80 ARG A N 1
ATOM 605 C CA . ARG A 1 80 ? 11.650 7.013 -11.680 1.00 98.69 80 ARG A CA 1
ATOM 606 C C . ARG A 1 80 ? 10.943 7.397 -10.379 1.00 98.69 80 ARG A C 1
ATOM 608 O O . ARG A 1 80 ? 11.320 8.390 -9.768 1.00 98.69 80 ARG A O 1
ATOM 615 N N . LEU A 1 81 ? 9.948 6.616 -9.954 1.00 98.56 81 LEU A N 1
ATOM 616 C CA . LEU A 1 81 ? 9.197 6.855 -8.718 1.00 98.56 81 LEU A CA 1
ATOM 617 C C . LEU A 1 81 ? 10.058 6.694 -7.466 1.00 98.56 81 LEU A C 1
ATOM 619 O O . LEU A 1 81 ? 9.878 7.433 -6.504 1.00 98.56 81 LEU A O 1
ATOM 623 N N . GLU A 1 82 ? 10.992 5.743 -7.456 1.00 97.69 82 GLU A N 1
ATOM 624 C CA . GLU A 1 82 ? 11.898 5.565 -6.322 1.00 97.69 82 GLU A CA 1
ATOM 625 C C . GLU A 1 82 ? 12.831 6.771 -6.133 1.00 97.69 82 GLU A C 1
ATOM 627 O O . GLU A 1 82 ? 13.072 7.179 -4.994 1.00 97.69 82 GLU A O 1
ATOM 632 N N . MET A 1 83 ? 13.318 7.342 -7.240 1.00 98.19 83 MET A N 1
ATOM 633 C CA . MET A 1 83 ? 14.211 8.507 -7.259 1.00 98.19 83 MET A CA 1
ATOM 634 C C . MET A 1 83 ? 13.493 9.848 -7.045 1.00 98.19 83 MET A C 1
ATOM 636 O O . MET A 1 83 ? 14.147 10.840 -6.733 1.00 98.19 83 MET A O 1
ATOM 640 N N . ASP A 1 84 ? 12.172 9.895 -7.212 1.00 98.06 84 ASP A N 1
ATOM 641 C CA . ASP A 1 84 ? 11.355 11.091 -7.008 1.00 98.06 84 AS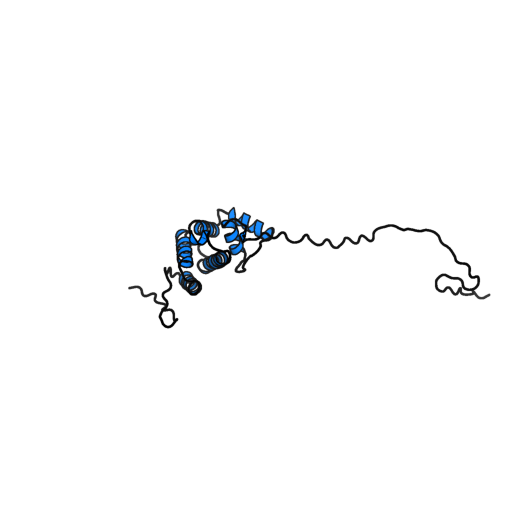P A CA 1
ATOM 642 C C . ASP A 1 84 ? 11.147 11.348 -5.505 1.00 98.06 84 ASP A C 1
ATOM 644 O O . ASP A 1 84 ? 10.175 10.906 -4.881 1.00 98.06 84 ASP A O 1
ATOM 648 N N . THR A 1 85 ? 12.115 12.027 -4.887 1.00 96.19 85 THR A N 1
ATOM 649 C CA . THR A 1 85 ? 12.082 12.367 -3.456 1.00 96.19 85 THR A CA 1
ATOM 650 C C . THR A 1 85 ? 11.074 13.463 -3.119 1.00 96.19 85 THR A C 1
ATOM 652 O O . THR A 1 85 ? 10.694 13.587 -1.956 1.00 96.19 85 THR A O 1
ATOM 655 N N . ASP A 1 86 ? 10.612 14.221 -4.115 1.00 97.69 86 ASP A N 1
ATOM 656 C CA . ASP A 1 86 ? 9.614 15.279 -3.937 1.00 97.69 86 ASP A CA 1
ATOM 657 C C . ASP A 1 86 ? 8.188 14.704 -3.869 1.00 97.69 86 ASP A C 1
ATOM 659 O O . ASP A 1 86 ? 7.282 15.306 -3.278 1.00 97.69 86 ASP A O 1
ATOM 663 N N . ASN A 1 87 ? 7.982 13.485 -4.381 1.00 97.75 87 ASN A N 1
AT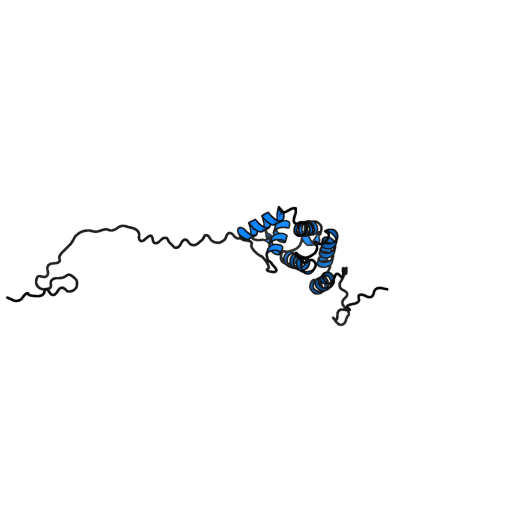OM 664 C CA . ASN A 1 87 ? 6.732 12.747 -4.240 1.00 97.75 87 ASN A CA 1
ATOM 665 C C . ASN A 1 87 ? 6.527 12.217 -2.810 1.00 97.75 87 ASN A C 1
ATOM 667 O O . ASN A 1 87 ? 6.726 11.041 -2.496 1.00 97.75 87 ASN A O 1
ATOM 671 N N . SER A 1 88 ? 6.052 13.100 -1.932 1.00 97.81 88 SER A N 1
ATOM 672 C CA . SER A 1 88 ? 5.819 12.800 -0.513 1.00 97.81 88 SER A CA 1
ATOM 673 C C . SER A 1 88 ? 4.857 11.627 -0.278 1.00 97.81 88 SER A C 1
ATOM 675 O O . SER A 1 88 ? 4.997 10.918 0.716 1.00 97.81 88 SER A O 1
ATOM 677 N N . TYR A 1 89 ? 3.890 11.389 -1.173 1.00 98.38 89 TYR A N 1
ATOM 678 C CA . TYR A 1 89 ? 2.969 10.254 -1.048 1.00 98.38 89 TYR A CA 1
ATOM 679 C C . TYR A 1 89 ? 3.716 8.927 -1.192 1.00 98.38 89 TYR A C 1
ATOM 681 O O . TYR A 1 89 ? 3.624 8.052 -0.326 1.00 98.38 89 TYR A O 1
ATOM 689 N N . VAL A 1 90 ? 4.488 8.794 -2.273 1.00 98.31 90 VAL A N 1
ATOM 690 C CA . VAL A 1 90 ? 5.291 7.600 -2.547 1.00 98.31 90 VAL A CA 1
ATOM 691 C C . VAL A 1 90 ? 6.355 7.415 -1.472 1.00 98.31 90 VAL A C 1
ATOM 693 O O . VAL A 1 90 ? 6.491 6.311 -0.945 1.00 98.31 90 VAL A O 1
ATOM 696 N N . GLN A 1 91 ? 7.050 8.484 -1.075 1.00 98.50 91 GLN A N 1
ATOM 697 C CA . GLN A 1 91 ? 8.056 8.398 -0.017 1.00 98.50 91 GLN A CA 1
ATOM 698 C C . GLN A 1 91 ? 7.439 7.956 1.317 1.00 98.50 91 GLN A C 1
ATOM 700 O O . GLN A 1 91 ? 7.989 7.070 1.969 1.00 98.50 91 GLN A O 1
ATOM 705 N N . ASN A 1 92 ? 6.264 8.470 1.701 1.00 98.62 92 ASN A N 1
ATOM 706 C CA . ASN A 1 92 ? 5.597 8.038 2.933 1.00 98.62 92 ASN A CA 1
ATOM 707 C C . ASN A 1 92 ? 5.154 6.569 2.879 1.00 98.62 92 ASN A C 1
ATOM 709 O O . ASN A 1 92 ? 5.289 5.865 3.879 1.00 98.62 92 ASN A O 1
ATOM 713 N N . LEU A 1 93 ? 4.672 6.081 1.731 1.00 98.69 93 LEU A N 1
ATOM 714 C CA . LEU A 1 93 ? 4.349 4.662 1.547 1.00 98.69 93 LEU A CA 1
ATOM 715 C C . LEU A 1 93 ? 5.599 3.778 1.681 1.00 98.69 93 LEU A C 1
ATOM 717 O O . LEU A 1 93 ? 5.572 2.794 2.420 1.00 98.69 93 LEU A O 1
ATOM 721 N N . LEU A 1 94 ? 6.693 4.135 1.002 1.00 98.69 94 LEU A N 1
ATOM 722 C CA . LEU A 1 94 ? 7.946 3.376 1.034 1.00 98.69 94 LEU A CA 1
ATOM 723 C C . LEU A 1 94 ? 8.564 3.361 2.434 1.00 98.69 94 LEU A C 1
ATOM 725 O O . LEU A 1 94 ? 8.918 2.299 2.941 1.00 98.69 94 LEU A O 1
ATOM 729 N N . LEU A 1 95 ? 8.630 4.518 3.095 1.00 98.62 95 LEU A N 1
ATOM 730 C CA . LEU A 1 95 ? 9.119 4.619 4.467 1.00 98.62 95 LEU A CA 1
ATOM 731 C C . LEU A 1 95 ? 8.255 3.798 5.425 1.00 98.62 95 LEU A C 1
ATOM 733 O O . LEU A 1 95 ? 8.790 3.084 6.270 1.00 98.62 95 LEU A O 1
ATOM 737 N N . ALA A 1 96 ? 6.929 3.852 5.298 1.00 98.75 96 ALA A N 1
ATOM 738 C CA . ALA A 1 96 ? 6.048 3.068 6.152 1.00 98.75 96 ALA A CA 1
ATOM 739 C C . ALA A 1 96 ? 6.230 1.555 5.935 1.00 98.75 96 ALA A C 1
ATOM 741 O O . ALA A 1 96 ? 6.286 0.810 6.915 1.00 98.75 96 ALA A O 1
ATOM 742 N N . ALA A 1 97 ? 6.386 1.106 4.685 1.00 98.56 97 ALA A N 1
ATOM 743 C CA . ALA A 1 97 ? 6.659 -0.293 4.355 1.00 98.56 97 ALA A CA 1
ATOM 744 C C . ALA A 1 97 ? 7.968 -0.800 4.991 1.00 98.56 97 ALA A C 1
ATOM 746 O O . ALA A 1 97 ? 7.995 -1.892 5.554 1.00 98.56 97 ALA A O 1
ATOM 747 N N . GLU A 1 98 ? 9.028 0.012 4.981 1.00 98.00 98 GLU A N 1
ATOM 748 C CA . GLU A 1 98 ? 10.316 -0.316 5.616 1.00 98.00 98 GLU A CA 1
ATOM 749 C C . GLU A 1 98 ? 10.244 -0.327 7.161 1.00 98.00 98 GLU A C 1
ATOM 751 O O . GLU A 1 98 ? 10.982 -1.054 7.834 1.00 98.00 98 GLU A O 1
ATOM 756 N N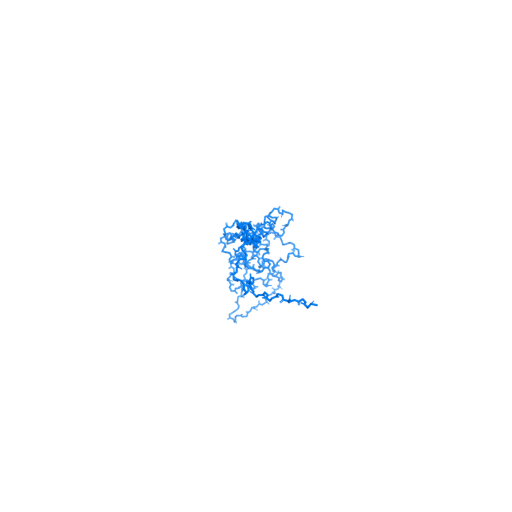 . ASN A 1 99 ? 9.333 0.455 7.750 1.00 97.56 99 ASN A N 1
ATOM 757 C CA . ASN A 1 99 ? 9.190 0.589 9.206 1.00 97.56 99 ASN A CA 1
ATOM 758 C C . ASN A 1 99 ? 8.255 -0.449 9.850 1.00 97.56 99 ASN A C 1
ATOM 760 O O . ASN A 1 99 ? 8.215 -0.564 11.078 1.00 97.56 99 ASN A O 1
ATOM 764 N N . VAL A 1 100 ? 7.486 -1.204 9.063 1.00 98.44 100 VAL A N 1
ATOM 765 C CA . VAL A 1 100 ? 6.542 -2.203 9.580 1.00 98.44 100 VAL A CA 1
ATOM 766 C C . VAL A 1 100 ? 7.080 -3.608 9.328 1.00 98.44 100 VAL A C 1
ATOM 768 O O . VAL A 1 100 ? 7.084 -4.097 8.204 1.00 98.44 100 VAL A O 1
ATOM 771 N N . GLU A 1 101 ? 7.501 -4.294 10.395 1.00 98.25 101 GLU A N 1
ATOM 772 C CA . GLU A 1 101 ? 8.105 -5.638 10.315 1.00 98.25 101 GLU A CA 1
ATOM 773 C C . GLU A 1 101 ? 7.235 -6.667 9.584 1.00 98.25 101 GLU A C 1
ATOM 775 O O . GLU A 1 101 ? 7.746 -7.465 8.799 1.00 98.25 101 GLU A O 1
ATOM 780 N N . ALA A 1 102 ? 5.918 -6.636 9.810 1.00 98.00 102 ALA A N 1
ATOM 781 C CA . ALA A 1 102 ? 4.982 -7.515 9.114 1.00 98.00 102 ALA A CA 1
ATOM 782 C C . ALA A 1 102 ? 4.958 -7.246 7.599 1.00 98.00 102 ALA A C 1
ATOM 784 O O . ALA A 1 102 ? 4.897 -8.187 6.813 1.00 98.00 102 ALA A O 1
ATOM 785 N N . PHE A 1 103 ? 5.092 -5.981 7.188 1.00 98.50 103 PHE A N 1
ATOM 786 C CA . PHE A 1 103 ? 5.162 -5.599 5.779 1.00 98.50 103 PHE A CA 1
ATOM 787 C C . PHE A 1 103 ? 6.452 -6.116 5.142 1.00 98.50 103 PHE A C 1
ATOM 789 O O . PHE A 1 103 ? 6.411 -6.724 4.076 1.00 98.50 103 PHE A O 1
ATOM 796 N N . LYS A 1 104 ? 7.603 -5.944 5.800 1.00 97.81 104 LYS A N 1
ATOM 797 C CA . LYS A 1 104 ? 8.895 -6.421 5.273 1.00 97.81 104 LYS A CA 1
ATOM 798 C C . LYS A 1 104 ? 8.916 -7.926 4.991 1.00 97.81 104 LYS A C 1
ATOM 800 O O . LYS A 1 104 ? 9.628 -8.375 4.096 1.00 97.81 104 LYS A O 1
ATOM 805 N N . LYS A 1 105 ? 8.128 -8.697 5.744 1.00 96.94 105 LYS A N 1
ATOM 806 C CA . LYS A 1 105 ? 7.975 -10.153 5.601 1.00 96.94 105 LYS A CA 1
ATOM 807 C C . LYS A 1 105 ? 6.766 -10.553 4.750 1.00 96.94 105 LYS A C 1
ATOM 809 O O . LYS A 1 105 ? 6.502 -11.745 4.606 1.00 96.94 105 LYS A O 1
ATOM 814 N N . ALA A 1 106 ? 6.026 -9.587 4.209 1.00 97.56 106 ALA A N 1
ATOM 815 C CA . ALA A 1 106 ? 4.809 -9.850 3.464 1.00 97.56 106 ALA A CA 1
ATOM 816 C C . ALA A 1 106 ? 5.106 -10.583 2.150 1.00 97.56 106 ALA A C 1
ATOM 818 O O . ALA A 1 106 ? 6.051 -10.273 1.413 1.00 97.56 106 ALA A O 1
ATOM 819 N N . ILE A 1 107 ? 4.241 -11.548 1.847 1.00 96.94 107 ILE A N 1
ATOM 820 C CA . ILE A 1 107 ? 4.175 -12.178 0.531 1.00 96.94 107 ILE A CA 1
ATOM 821 C C . ILE A 1 107 ? 3.574 -11.198 -0.484 1.00 96.94 107 ILE A C 1
ATOM 823 O O . ILE A 1 107 ? 2.842 -10.279 -0.111 1.00 96.94 107 ILE A O 1
ATOM 827 N N . GLU A 1 108 ? 3.824 -11.419 -1.775 1.00 97.44 108 GLU A N 1
ATOM 828 C CA . GLU A 1 108 ? 3.357 -10.520 -2.844 1.00 97.44 108 GLU A CA 1
ATOM 829 C C . GLU A 1 108 ? 1.851 -10.228 -2.796 1.00 97.44 108 GLU A C 1
ATOM 831 O O . GLU A 1 108 ? 1.428 -9.090 -2.995 1.00 97.44 108 GLU A O 1
ATOM 836 N N . HIS A 1 109 ? 1.035 -11.240 -2.476 1.00 97.62 109 HIS A N 1
ATOM 837 C CA . HIS A 1 109 ? -0.410 -11.072 -2.333 1.00 97.62 109 HIS A CA 1
ATOM 838 C C . HIS A 1 109 ? -0.770 -10.024 -1.274 1.00 97.62 109 HIS A C 1
ATOM 840 O O . HIS A 1 109 ? -1.600 -9.151 -1.532 1.00 97.62 109 HIS A O 1
ATOM 846 N N . ASP A 1 110 ? -0.130 -10.069 -0.105 1.00 98.31 110 ASP A N 1
ATOM 847 C CA . ASP A 1 110 ? -0.380 -9.087 0.945 1.00 98.31 110 ASP A CA 1
ATOM 848 C C . ASP A 1 110 ? 0.136 -7.703 0.548 1.00 98.31 110 ASP A C 1
ATOM 850 O O . ASP A 1 110 ? -0.602 -6.742 0.748 1.00 98.31 110 ASP A O 1
ATOM 854 N N . ILE A 1 111 ? 1.317 -7.598 -0.085 1.00 98.62 111 ILE A N 1
ATOM 855 C CA . ILE A 1 111 ? 1.860 -6.324 -0.603 1.00 98.62 111 ILE A CA 1
ATOM 856 C C . ILE A 1 111 ? 0.871 -5.673 -1.574 1.00 98.62 111 ILE A C 1
ATOM 858 O O . ILE A 1 111 ? 0.519 -4.504 -1.420 1.00 98.62 111 ILE A O 1
ATOM 862 N N . HIS A 1 112 ? 0.361 -6.431 -2.541 1.00 98.69 112 HIS A N 1
ATOM 863 C CA . HIS A 1 112 ? -0.638 -5.929 -3.476 1.00 98.69 112 HIS A CA 1
ATOM 864 C C . HIS A 1 112 ? -1.901 -5.433 -2.763 1.00 98.69 112 HIS A C 1
ATOM 866 O O . HIS A 1 112 ? -2.401 -4.337 -3.041 1.00 98.69 112 HIS A O 1
ATOM 872 N N . LYS A 1 113 ? -2.442 -6.226 -1.830 1.00 98.56 113 LYS A N 1
ATOM 873 C CA . LYS A 1 113 ? -3.680 -5.863 -1.131 1.00 98.56 113 LYS A CA 1
ATOM 874 C C . LYS A 1 113 ? -3.494 -4.624 -0.264 1.00 98.56 113 LYS A C 1
ATOM 876 O O . LYS A 1 113 ? -4.374 -3.762 -0.279 1.00 98.56 113 LYS A O 1
ATOM 881 N N . ILE A 1 114 ? -2.381 -4.511 0.460 1.00 98.62 114 ILE A N 1
ATOM 882 C CA . ILE A 1 114 ? -2.143 -3.370 1.342 1.00 98.62 114 ILE A CA 1
ATOM 883 C C . ILE A 1 114 ? -1.830 -2.089 0.566 1.00 98.62 114 ILE A C 1
ATOM 885 O O . ILE A 1 114 ? -2.348 -1.038 0.929 1.00 98.62 114 ILE A O 1
ATOM 889 N N . VAL A 1 115 ? -1.077 -2.149 -0.539 1.00 98.69 115 VAL A N 1
ATOM 890 C CA . VAL A 1 115 ? -0.816 -0.967 -1.383 1.00 98.69 115 VAL A CA 1
ATOM 891 C C . VAL A 1 115 ? -2.125 -0.413 -1.948 1.00 98.69 115 VAL A C 1
ATOM 893 O O . VAL A 1 115 ? -2.395 0.786 -1.855 1.00 98.69 115 VAL A O 1
ATOM 896 N N . ASN A 1 116 ? -3.006 -1.288 -2.436 1.00 98.56 116 ASN A N 1
ATOM 897 C CA . ASN A 1 116 ? -4.334 -0.882 -2.892 1.00 98.56 116 ASN A CA 1
ATOM 898 C C . ASN A 1 116 ? -5.234 -0.388 -1.751 1.00 98.56 116 ASN A C 1
ATOM 900 O O . ASN A 1 116 ? -6.039 0.521 -1.946 1.00 98.56 116 ASN A O 1
ATOM 904 N N . ALA A 1 117 ? -5.108 -0.958 -0.552 1.00 98.56 117 ALA A N 1
ATOM 905 C CA . ALA A 1 117 ? -5.814 -0.480 0.630 1.00 98.56 117 ALA A CA 1
ATOM 906 C C . ALA A 1 117 ? -5.369 0.938 1.025 1.00 98.56 117 ALA A C 1
ATOM 908 O O . ALA A 1 117 ? -6.224 1.780 1.290 1.00 98.56 117 ALA A O 1
ATOM 909 N N . VAL A 1 118 ? -4.063 1.230 0.989 1.00 98.62 118 VAL A N 1
ATOM 910 C CA . VAL A 1 118 ? -3.509 2.572 1.230 1.00 98.62 118 VAL A CA 1
ATOM 911 C C . VAL A 1 118 ? -4.086 3.574 0.234 1.00 98.62 118 VAL A C 1
ATOM 913 O O . VAL A 1 118 ? -4.612 4.591 0.670 1.00 98.62 118 VAL A O 1
ATOM 916 N N . LYS A 1 119 ? -4.094 3.263 -1.071 1.00 98.00 119 LYS A N 1
ATOM 917 C CA . LYS A 1 119 ? -4.675 4.143 -2.107 1.00 98.00 119 LYS A CA 1
ATOM 918 C C . LYS A 1 119 ? -6.173 4.399 -1.913 1.00 98.00 119 LYS A C 1
ATOM 920 O O . LYS A 1 119 ? -6.662 5.465 -2.265 1.00 98.00 119 LYS A O 1
ATOM 925 N N . LYS A 1 120 ? -6.910 3.442 -1.337 1.00 97.88 120 LYS A N 1
ATOM 926 C CA . LYS A 1 120 ? -8.341 3.603 -1.014 1.00 97.88 120 LYS A CA 1
ATOM 927 C C . LYS A 1 120 ? -8.578 4.450 0.233 1.00 97.88 120 LYS A C 1
ATOM 929 O O . LYS A 1 120 ? -9.529 5.221 0.267 1.00 97.88 120 LYS A O 1
ATOM 934 N N . VAL A 1 121 ? -7.756 4.279 1.265 1.00 98.44 121 VAL A N 1
ATOM 935 C CA . VAL A 1 121 ? -7.870 5.036 2.521 1.00 98.44 121 VAL A CA 1
ATOM 936 C C . VAL A 1 121 ? -7.341 6.462 2.362 1.00 98.44 121 VAL A C 1
ATOM 938 O O . VAL A 1 121 ? -7.892 7.396 2.943 1.00 98.44 121 VAL A O 1
ATOM 941 N N . PHE A 1 122 ? -6.283 6.623 1.572 1.00 97.94 122 PHE A N 1
ATOM 942 C CA . PHE A 1 122 ? -5.605 7.879 1.290 1.00 97.94 122 PHE A CA 1
ATOM 943 C C . PHE A 1 122 ? -5.499 8.046 -0.235 1.00 97.94 122 PHE A C 1
ATOM 945 O O . PHE A 1 122 ? -4.526 7.572 -0.830 1.00 97.94 122 PHE A O 1
ATOM 952 N N . PRO A 1 123 ? -6.499 8.666 -0.886 1.00 96.69 123 PRO A N 1
ATOM 953 C CA . PRO A 1 123 ? -6.477 8.902 -2.328 1.00 96.69 123 PRO A CA 1
ATOM 954 C C . PRO A 1 123 ? -5.249 9.712 -2.762 1.00 96.69 123 PRO A C 1
ATOM 956 O O . PRO A 1 123 ? -4.835 10.637 -2.061 1.00 96.69 123 PRO A O 1
ATOM 959 N N . VAL A 1 124 ? -4.660 9.355 -3.907 1.00 94.31 124 VAL A N 1
ATOM 960 C CA . VAL A 1 124 ? -3.416 9.962 -4.432 1.00 94.31 124 VAL A CA 1
ATOM 961 C C . VAL A 1 124 ? -3.620 11.427 -4.836 1.00 94.31 124 VAL A C 1
ATOM 963 O O . VAL A 1 124 ? -2.714 12.239 -4.697 1.00 94.31 124 VAL A O 1
ATOM 966 N N . ASP A 1 125 ? -4.820 11.765 -5.299 1.00 92.88 125 ASP A N 1
ATOM 967 C CA . ASP A 1 125 ? -5.283 13.115 -5.634 1.00 92.88 125 ASP A CA 1
ATOM 968 C C . ASP A 1 125 ? -5.770 13.914 -4.409 1.00 92.88 125 ASP A C 1
ATOM 970 O O . ASP A 1 125 ? -6.149 15.080 -4.523 1.00 92.88 125 ASP A O 1
ATOM 974 N N . GLY A 1 126 ? -5.760 13.294 -3.227 1.00 92.19 126 GLY A N 1
ATOM 975 C CA . GLY A 1 126 ? -6.141 13.912 -1.966 1.00 92.19 126 GLY A CA 1
ATOM 976 C C . GLY A 1 126 ? -4.971 14.550 -1.215 1.00 92.19 126 GLY A C 1
ATOM 977 O O . GLY A 1 126 ? -3.848 14.685 -1.698 1.00 92.19 126 GLY A O 1
ATOM 978 N N . LYS A 1 127 ? -5.232 14.930 0.041 1.00 93.62 127 LYS A N 1
ATOM 979 C CA . LYS A 1 127 ? -4.174 15.375 0.954 1.00 93.62 127 LYS A CA 1
ATOM 980 C C . LYS A 1 127 ? -3.225 14.208 1.241 1.00 93.62 127 LYS A C 1
ATOM 982 O O . LYS A 1 127 ? -3.665 13.173 1.743 1.00 93.62 127 LYS A O 1
ATOM 987 N N . THR A 1 128 ? -1.927 14.422 1.028 1.00 95.56 128 THR A N 1
ATOM 988 C CA . THR A 1 128 ? -0.886 13.456 1.395 1.00 95.56 128 THR A CA 1
ATOM 989 C C . THR A 1 128 ? -1.007 13.069 2.874 1.00 95.56 128 THR A C 1
ATOM 991 O O . THR A 1 128 ? -0.999 13.957 3.737 1.00 95.56 128 THR A O 1
ATOM 994 N N . PRO A 1 129 ? -1.126 11.769 3.198 1.00 96.50 129 PRO A N 1
ATOM 995 C CA . PRO A 1 129 ? -1.205 11.328 4.581 1.00 96.50 129 PRO A CA 1
ATOM 996 C C . PRO A 1 129 ? 0.138 11.520 5.287 1.00 96.50 129 PRO A C 1
ATOM 998 O O . PRO A 1 129 ? 1.202 11.325 4.697 1.00 96.50 129 PRO A O 1
ATOM 1001 N N . GLU A 1 130 ? 0.093 11.858 6.573 1.00 98.00 130 GLU A N 1
ATOM 1002 C CA . GLU A 1 130 ? 1.290 11.898 7.415 1.00 98.00 130 GLU A CA 1
ATOM 1003 C C . GLU A 1 130 ? 1.895 10.496 7.558 1.00 98.00 130 GLU A C 1
ATOM 1005 O O . GLU A 1 130 ? 1.166 9.519 7.752 1.00 98.00 130 GLU A O 1
ATOM 1010 N N . LEU A 1 131 ? 3.229 10.398 7.539 1.00 98.50 131 LEU A N 1
ATOM 1011 C CA . LEU A 1 131 ? 3.958 9.129 7.648 1.00 98.50 131 LEU A CA 1
ATOM 1012 C C . LEU A 1 131 ? 3.496 8.278 8.843 1.00 98.50 131 LEU A C 1
ATOM 1014 O O . LEU A 1 131 ? 3.229 7.087 8.691 1.00 98.50 131 LEU A O 1
ATOM 1018 N N . ALA A 1 132 ? 3.346 8.891 10.021 1.00 98.44 132 ALA A N 1
ATOM 1019 C CA . ALA A 1 132 ? 2.895 8.200 11.229 1.00 98.44 132 ALA A CA 1
ATOM 1020 C C . ALA A 1 132 ? 1.499 7.572 11.061 1.00 98.44 132 ALA A C 1
ATOM 1022 O O . ALA A 1 132 ? 1.263 6.453 11.518 1.00 98.44 132 ALA A O 1
ATOM 1023 N N . THR A 1 133 ? 0.601 8.254 10.345 1.00 98.44 133 THR A N 1
ATOM 1024 C CA . THR A 1 133 ? -0.749 7.753 10.057 1.00 98.44 133 THR A CA 1
ATOM 1025 C C . THR A 1 133 ? -0.702 6.561 9.098 1.00 98.44 133 THR A C 1
ATOM 1027 O O . THR A 1 133 ? -1.424 5.584 9.302 1.00 98.44 133 THR A O 1
ATOM 1030 N N . VAL A 1 134 ? 0.174 6.595 8.084 1.00 98.75 134 VAL A N 1
ATOM 1031 C CA . VAL A 1 134 ? 0.379 5.454 7.176 1.00 98.75 134 VAL A CA 1
ATOM 1032 C C . VAL A 1 134 ? 0.940 4.257 7.947 1.00 98.75 134 VAL A C 1
ATOM 1034 O O . VAL A 1 134 ? 0.391 3.164 7.846 1.00 98.75 134 VAL A O 1
ATOM 1037 N N . ILE A 1 135 ? 1.963 4.456 8.786 1.00 98.75 135 ILE A N 1
ATOM 1038 C CA . ILE A 1 135 ? 2.538 3.395 9.633 1.00 98.75 135 ILE A CA 1
ATOM 1039 C C . ILE A 1 135 ? 1.469 2.773 10.539 1.00 98.75 135 ILE A C 1
ATOM 1041 O O . ILE A 1 135 ? 1.391 1.548 10.641 1.00 98.75 135 ILE A O 1
ATOM 1045 N N . GLN A 1 136 ? 0.633 3.594 11.182 1.00 98.62 136 GLN A N 1
ATOM 1046 C CA . GLN A 1 136 ? -0.451 3.106 12.036 1.00 98.62 136 GLN A CA 1
ATOM 1047 C C . GLN A 1 136 ? -1.451 2.257 11.241 1.00 98.62 136 GLN A C 1
ATOM 1049 O O . GLN A 1 136 ? -1.837 1.180 11.700 1.00 98.62 136 GLN A O 1
ATOM 1054 N N . PHE A 1 137 ? -1.840 2.706 10.045 1.00 98.81 137 PHE A N 1
ATOM 1055 C CA . PHE A 1 137 ? -2.738 1.948 9.178 1.00 98.81 137 PHE A CA 1
ATOM 1056 C C . PHE A 1 137 ? -2.144 0.593 8.783 1.00 98.81 137 PHE A C 1
ATOM 1058 O O . PHE A 1 137 ? -2.812 -0.428 8.933 1.00 98.81 137 PHE A O 1
ATOM 1065 N N . LEU A 1 138 ? -0.885 0.570 8.326 1.00 98.81 138 LEU A N 1
ATOM 1066 C CA . LEU A 1 138 ? -0.203 -0.663 7.929 1.00 98.81 138 LEU A CA 1
ATOM 1067 C C . LEU A 1 138 ? -0.151 -1.667 9.089 1.00 98.81 138 LEU A C 1
ATOM 1069 O O . LEU A 1 138 ? -0.538 -2.818 8.904 1.00 98.81 138 LEU A O 1
ATOM 1073 N N . LYS A 1 139 ? 0.264 -1.234 10.289 1.00 98.62 139 LYS A N 1
ATOM 1074 C CA . LYS A 1 139 ? 0.295 -2.095 11.486 1.00 98.62 139 LYS A CA 1
ATOM 1075 C C . LYS A 1 139 ? -1.080 -2.688 11.782 1.00 98.62 139 LYS A C 1
ATOM 1077 O O . LYS A 1 139 ? -1.222 -3.905 11.833 1.00 98.62 139 LYS A O 1
ATOM 1082 N N . THR A 1 140 ? -2.094 -1.826 11.849 1.00 98.44 140 THR A N 1
ATOM 1083 C CA . THR A 1 140 ? -3.477 -2.234 12.127 1.00 98.44 140 THR A CA 1
ATOM 1084 C C . THR A 1 140 ? -3.991 -3.228 11.084 1.00 98.44 140 THR A C 1
ATOM 1086 O O . THR A 1 140 ? -4.645 -4.210 11.419 1.00 98.44 140 THR A O 1
ATOM 1089 N N . TRP A 1 141 ? -3.685 -3.011 9.803 1.00 98.69 141 TRP A N 1
ATOM 1090 C CA . TRP A 1 141 ? -4.124 -3.887 8.719 1.00 98.69 141 TRP A CA 1
ATOM 1091 C C . TRP A 1 141 ? -3.473 -5.270 8.770 1.00 98.69 141 TRP A C 1
ATOM 1093 O O . TRP A 1 141 ? -4.155 -6.264 8.520 1.00 98.69 141 TRP A O 1
ATOM 1103 N N . PHE A 1 142 ? -2.184 -5.352 9.119 1.00 98.31 142 PHE A N 1
ATOM 1104 C CA . PHE A 1 142 ? -1.502 -6.636 9.300 1.00 98.31 142 PHE A CA 1
ATOM 1105 C C . PHE A 1 142 ? -1.968 -7.380 10.556 1.00 98.31 142 PHE A C 1
ATOM 1107 O O . PHE A 1 142 ? -2.057 -8.604 10.515 1.00 98.31 142 PHE A O 1
ATOM 1114 N N . GLU A 1 143 ? -2.305 -6.661 11.629 1.00 97.44 143 GLU A N 1
ATOM 1115 C CA . GLU A 1 143 ? -2.888 -7.223 12.859 1.00 97.44 143 GLU A CA 1
ATOM 1116 C C . GLU A 1 143 ? -4.353 -7.658 12.677 1.00 97.44 143 GLU A C 1
ATOM 1118 O O . GLU A 1 143 ? -4.840 -8.529 13.393 1.00 97.44 143 GLU A O 1
ATOM 1123 N N . THR A 1 144 ? -5.059 -7.081 11.701 1.00 97.31 144 THR A N 1
ATOM 1124 C CA . THR A 1 144 ? -6.457 -7.411 11.407 1.00 97.31 144 THR A CA 1
ATOM 1125 C C . THR A 1 144 ? -6.569 -8.723 10.633 1.00 97.31 144 THR A C 1
ATOM 1127 O O . THR A 1 144 ? -5.896 -8.924 9.614 1.00 97.31 144 THR A O 1
ATOM 1130 N N . GLU A 1 145 ? -7.492 -9.586 11.068 1.00 95.19 145 GLU A N 1
ATOM 1131 C CA . GLU A 1 145 ? -7.819 -10.831 10.374 1.00 95.19 145 GLU A CA 1
ATOM 1132 C C . GLU A 1 145 ? -8.162 -10.587 8.901 1.00 95.19 145 GLU A C 1
ATOM 1134 O O . GLU A 1 145 ? -8.856 -9.630 8.547 1.00 95.19 145 GLU A O 1
ATOM 1139 N N . HIS A 1 146 ? -7.724 -11.491 8.020 1.00 94.25 146 HIS A N 1
ATOM 1140 C CA . HIS A 1 146 ? -7.904 -11.339 6.573 1.00 94.25 146 HIS A CA 1
ATOM 1141 C C . HIS A 1 146 ? -9.360 -11.069 6.164 1.00 94.25 146 HIS A C 1
ATOM 1143 O O . HIS A 1 146 ? -9.605 -10.272 5.256 1.00 94.25 146 HIS A O 1
ATOM 1149 N N . ILE A 1 147 ? -10.317 -11.695 6.856 1.00 94.44 147 ILE A N 1
ATOM 1150 C CA . ILE A 1 147 ? -11.752 -11.546 6.601 1.00 94.44 147 ILE A CA 1
ATOM 1151 C C . ILE A 1 147 ? -12.289 -10.147 6.966 1.00 94.44 147 ILE A C 1
ATOM 1153 O O . ILE A 1 147 ? -13.283 -9.705 6.393 1.00 94.44 147 ILE A O 1
ATOM 1157 N N . ASP A 1 148 ? -11.606 -9.423 7.855 1.00 96.06 148 ASP A N 1
ATOM 1158 C CA . ASP A 1 148 ? -12.021 -8.114 8.374 1.00 96.06 148 ASP A CA 1
ATOM 1159 C C . ASP A 1 148 ? -11.248 -6.935 7.785 1.00 96.06 148 ASP A C 1
ATOM 1161 O O . ASP A 1 148 ? -11.693 -5.788 7.884 1.00 96.06 148 ASP A O 1
ATOM 1165 N N . ARG A 1 149 ? -10.141 -7.184 7.078 1.00 97.44 149 ARG A N 1
ATOM 1166 C CA . ARG A 1 149 ? -9.346 -6.132 6.417 1.00 97.44 149 ARG A CA 1
ATOM 1167 C C . ARG A 1 149 ? -10.181 -5.259 5.478 1.00 97.44 149 ARG A C 1
ATOM 1169 O O . ARG A 1 149 ? -9.967 -4.052 5.399 1.00 97.44 149 ARG A O 1
ATOM 1176 N N . GLY A 1 150 ? -11.165 -5.840 4.788 1.00 97.19 150 GLY A N 1
ATOM 1177 C CA . GLY A 1 150 ? -12.086 -5.083 3.937 1.00 97.19 150 GLY A CA 1
ATOM 1178 C C . GLY A 1 150 ? -12.961 -4.098 4.720 1.00 97.19 150 GLY A C 1
ATOM 1179 O O . GLY A 1 150 ? -13.246 -3.006 4.227 1.00 97.19 150 GLY A O 1
ATOM 1180 N N . LEU A 1 151 ? -13.364 -4.454 5.942 1.00 96.75 151 LEU A N 1
ATOM 1181 C CA . LEU A 1 151 ? -14.119 -3.569 6.825 1.00 96.75 151 LEU A CA 1
ATOM 1182 C C . LEU A 1 151 ? -13.217 -2.493 7.439 1.00 96.75 151 LEU A C 1
ATOM 1184 O O . LEU A 1 151 ? -13.599 -1.324 7.442 1.00 96.75 151 LEU A O 1
ATOM 1188 N N . LEU A 1 152 ? -11.998 -2.857 7.849 1.00 98.31 152 LEU A N 1
ATOM 1189 C CA . LEU A 1 152 ? -10.994 -1.900 8.321 1.00 98.31 152 LEU A CA 1
ATOM 1190 C C . LEU A 1 152 ? -10.759 -0.788 7.294 1.00 98.31 152 LEU A C 1
ATOM 1192 O O . LEU A 1 152 ? -10.828 0.391 7.634 1.00 98.31 152 LEU A O 1
ATOM 1196 N N . VAL A 1 153 ? -10.551 -1.156 6.026 1.00 98.38 153 VAL A N 1
ATOM 1197 C CA . VAL A 1 153 ? -10.366 -0.195 4.928 1.00 98.38 153 VAL A CA 1
ATOM 1198 C C . VAL A 1 153 ? -11.558 0.753 4.803 1.00 98.38 153 VAL A C 1
ATOM 1200 O O . VAL A 1 153 ? -11.357 1.950 4.622 1.00 98.38 153 VAL A O 1
ATOM 1203 N N . LYS A 1 154 ? -12.795 0.252 4.924 1.00 97.75 154 LYS A N 1
ATOM 1204 C CA . LYS A 1 154 ? -14.003 1.090 4.841 1.00 97.75 154 LYS A CA 1
ATOM 1205 C C . LYS A 1 154 ? -14.081 2.105 5.979 1.00 97.75 154 LYS A C 1
ATOM 1207 O O . LYS A 1 154 ? -14.429 3.253 5.727 1.00 97.75 154 LYS A O 1
ATOM 1212 N N . GLU A 1 155 ? -13.776 1.702 7.209 1.00 97.38 155 GLU A N 1
ATOM 1213 C CA . GLU A 1 155 ? -13.788 2.619 8.355 1.00 97.38 155 GLU A CA 1
ATOM 1214 C C . GLU A 1 155 ? -12.677 3.667 8.239 1.00 97.38 155 GLU A C 1
ATOM 1216 O O . GLU A 1 155 ? -12.935 4.867 8.353 1.00 97.38 155 GLU A O 1
ATOM 1221 N N . TRP A 1 156 ? -11.467 3.247 7.877 1.00 98.25 156 TRP A N 1
ATOM 1222 C CA . TRP A 1 156 ? -10.355 4.168 7.672 1.00 98.25 156 TRP A CA 1
ATOM 1223 C C . TRP A 1 156 ? -10.587 5.129 6.497 1.00 98.25 156 TRP A C 1
ATOM 1225 O O . TRP A 1 156 ? -10.262 6.311 6.614 1.00 98.25 156 TRP A O 1
ATOM 1235 N N . ALA A 1 157 ? -11.211 4.695 5.402 1.00 97.62 157 ALA A N 1
ATOM 1236 C CA . ALA A 1 157 ? -11.562 5.582 4.289 1.00 97.62 157 ALA A CA 1
ATOM 1237 C C . ALA A 1 157 ? -12.574 6.676 4.691 1.00 97.62 157 ALA A C 1
ATOM 1239 O O . ALA A 1 157 ? -12.529 7.778 4.156 1.00 97.62 157 ALA A O 1
ATOM 1240 N N . LYS A 1 158 ? -13.440 6.421 5.684 1.00 96.81 158 LYS A N 1
ATOM 1241 C CA . LYS A 1 158 ? -14.342 7.437 6.269 1.00 96.81 158 LYS A CA 1
ATOM 1242 C C . LYS A 1 158 ? -13.642 8.390 7.249 1.00 96.81 158 LYS A C 1
ATOM 1244 O O . LYS A 1 158 ? -14.281 9.292 7.779 1.00 96.81 158 LYS A O 1
ATOM 1249 N N . GLY A 1 159 ? -12.358 8.174 7.536 1.00 95.00 159 GLY A N 1
ATOM 1250 C CA . GLY A 1 159 ? -11.613 8.918 8.555 1.00 95.00 159 GLY A CA 1
ATOM 1251 C C . GLY A 1 159 ? -11.624 8.276 9.947 1.00 95.00 159 GLY A C 1
ATOM 1252 O O . GLY A 1 159 ? -10.942 8.776 10.840 1.00 95.00 159 GLY A O 1
ATOM 1253 N N . ASN A 1 160 ? -12.321 7.151 10.141 1.00 95.44 160 ASN A N 1
ATOM 1254 C CA . ASN A 1 160 ? -12.373 6.460 11.429 1.00 95.44 160 ASN A CA 1
ATOM 1255 C C . ASN A 1 160 ? -11.097 5.629 11.622 1.00 95.44 160 ASN A C 1
ATOM 1257 O O . ASN A 1 160 ? -10.928 4.565 11.029 1.00 95.44 160 ASN A O 1
ATOM 1261 N N . ARG A 1 161 ? -10.176 6.119 12.458 1.00 95.88 161 ARG A N 1
ATOM 1262 C CA . ARG A 1 161 ? -8.870 5.493 12.748 1.00 95.88 161 ARG A CA 1
ATOM 1263 C C . ARG A 1 161 ? -8.987 4.373 13.792 1.00 95.88 161 ARG A C 1
ATOM 1265 O O . ARG A 1 161 ? -8.318 4.405 14.821 1.00 95.88 161 ARG A O 1
ATOM 1272 N N . VAL A 1 162 ? -9.888 3.417 13.558 1.00 95.31 162 VAL A N 1
ATOM 1273 C CA . VAL A 1 162 ? -10.119 2.280 14.468 1.00 95.31 162 VAL A CA 1
ATOM 1274 C C . VAL A 1 162 ? -8.883 1.376 14.532 1.00 95.31 162 VAL A C 1
ATOM 1276 O O . VAL A 1 162 ? -8.255 1.125 13.505 1.00 95.31 162 VAL A O 1
ATOM 1279 N N . SER A 1 163 ? -8.541 0.885 15.724 1.00 93.50 163 SER A N 1
ATOM 1280 C CA . SER A 1 163 ? -7.389 -0.004 15.958 1.00 93.50 163 SER A CA 1
ATOM 1281 C C . SER A 1 163 ? -7.714 -1.494 15.815 1.00 93.50 163 SER A C 1
ATOM 1283 O O . SER A 1 163 ? -6.804 -2.308 15.737 1.00 93.50 163 SER A O 1
ATOM 1285 N N . ALA A 1 164 ? -8.994 -1.864 15.794 1.00 91.31 164 ALA A N 1
ATOM 1286 C CA . ALA A 1 164 ? -9.455 -3.231 15.583 1.00 91.31 164 ALA A CA 1
ATOM 1287 C C . ALA A 1 164 ? -10.899 -3.223 15.071 1.00 91.31 164 ALA A C 1
ATOM 1289 O O . ALA A 1 164 ? -11.665 -2.298 15.358 1.00 91.31 164 ALA A O 1
ATOM 1290 N N . ILE A 1 165 ? -11.280 -4.272 14.345 1.00 91.31 165 ILE A N 1
ATOM 1291 C CA . ILE A 1 165 ? -12.672 -4.521 13.978 1.00 91.31 165 ILE A CA 1
ATOM 1292 C C . ILE A 1 165 ? -13.344 -5.317 15.094 1.00 91.31 165 ILE A C 1
ATOM 1294 O O . ILE A 1 165 ? -12.886 -6.392 15.463 1.00 91.31 165 ILE A O 1
ATOM 1298 N N . GLN A 1 166 ? -14.446 -4.785 15.618 1.00 80.06 166 GLN A N 1
ATOM 1299 C CA . GLN A 1 166 ? -15.295 -5.488 16.574 1.00 80.06 166 GLN A CA 1
ATOM 1300 C C . GLN A 1 166 ? -16.445 -6.143 15.807 1.00 80.06 166 GLN A C 1
ATOM 1302 O O . GLN A 1 166 ? -17.326 -5.456 15.287 1.00 80.06 166 GLN A O 1
ATOM 1307 N N . ARG A 1 167 ? -16.434 -7.474 15.705 1.00 68.56 167 ARG A N 1
ATOM 1308 C CA . ARG A 1 167 ? -17.575 -8.233 15.179 1.00 68.56 167 ARG A CA 1
ATOM 1309 C C . ARG A 1 167 ? -18.620 -8.384 16.278 1.00 68.56 167 ARG A C 1
ATOM 1311 O O . ARG A 1 167 ? -18.284 -8.795 17.382 1.00 68.56 167 ARG A O 1
ATOM 1318 N N . THR A 1 168 ? -19.885 -8.092 15.982 1.00 58.41 168 THR A N 1
ATOM 1319 C CA . THR A 1 168 ? -20.974 -8.544 16.862 1.00 58.41 168 THR A CA 1
ATOM 1320 C C . THR A 1 168 ? -21.326 -9.996 16.521 1.00 58.41 168 THR A C 1
ATOM 1322 O O . THR A 1 168 ? -21.178 -10.410 15.369 1.00 58.41 168 THR A O 1
ATOM 1325 N N . GLU A 1 169 ? -21.802 -10.775 17.498 1.00 52.06 169 GLU A N 1
ATOM 1326 C CA . GLU A 1 169 ? -22.109 -12.217 17.366 1.00 52.06 169 GLU A CA 1
ATOM 1327 C C . GLU A 1 169 ? -23.102 -12.563 16.234 1.00 52.06 169 GLU A C 1
ATOM 1329 O O . GLU A 1 169 ? -23.176 -13.708 15.800 1.00 52.06 169 GLU A O 1
ATOM 1334 N N . SER A 1 170 ? -23.831 -11.578 15.699 1.00 59.69 170 SER A N 1
ATOM 1335 C CA . SER A 1 170 ? -24.768 -11.745 14.575 1.00 59.69 170 SER A CA 1
ATOM 1336 C C . SER A 1 170 ? -24.138 -11.588 13.181 1.00 59.69 170 SER A C 1
ATOM 1338 O O . SER A 1 170 ? -24.836 -11.692 12.174 1.00 59.69 170 SER A O 1
ATOM 1340 N N . GLY A 1 171 ? -22.836 -11.289 13.088 1.00 52.84 171 GLY A N 1
ATOM 1341 C CA . GLY A 1 171 ? -22.168 -10.979 11.816 1.00 52.84 171 GLY A CA 1
ATOM 1342 C C . GLY A 1 171 ? -22.514 -9.595 11.241 1.00 52.84 171 GLY A C 1
ATOM 1343 O O . GLY A 1 171 ? -21.992 -9.224 10.189 1.00 52.84 171 GLY A O 1
ATOM 1344 N N . ALA A 1 172 ? -23.347 -8.803 11.927 1.00 57.84 172 ALA A N 1
ATOM 1345 C CA . ALA A 1 172 ? -23.605 -7.404 11.598 1.00 57.84 172 ALA A CA 1
ATOM 1346 C C . ALA A 1 172 ? -22.585 -6.476 12.287 1.00 57.84 172 ALA A C 1
ATOM 1348 O O . ALA A 1 172 ? -22.237 -6.649 13.456 1.00 57.84 172 ALA A O 1
ATOM 1349 N N . ASN A 1 173 ? -22.095 -5.464 11.568 1.00 58.12 173 ASN A N 1
ATOM 1350 C CA . ASN A 1 173 ? -21.207 -4.443 12.129 1.00 58.12 173 ASN A CA 1
ATOM 1351 C C . ASN A 1 173 ? -22.021 -3.385 12.894 1.00 58.12 173 ASN A C 1
ATOM 1353 O O . ASN A 1 173 ? -22.883 -2.727 12.307 1.00 58.12 173 ASN A O 1
ATOM 1357 N N . ALA A 1 174 ? -21.693 -3.174 14.170 1.00 58.62 174 ALA A N 1
ATOM 1358 C CA . ALA A 1 174 ? -22.135 -2.013 14.927 1.00 58.62 174 ALA A CA 1
ATOM 1359 C C . ALA A 1 174 ? -21.303 -0.793 14.500 1.00 58.62 174 ALA A C 1
ATOM 1361 O O . ALA A 1 174 ? -20.227 -0.528 15.032 1.00 58.62 174 ALA A O 1
ATOM 1362 N N . GLY A 1 175 ? -21.812 -0.035 13.526 1.00 57.31 175 GLY A N 1
ATOM 1363 C CA . GLY A 1 175 ? -21.332 1.315 13.239 1.00 57.31 175 GLY A CA 1
ATOM 1364 C C . GLY A 1 175 ? -21.565 2.212 14.456 1.00 57.31 175 GLY A C 1
ATOM 1365 O O . GLY A 1 175 ? -22.616 2.826 14.579 1.00 57.31 175 GLY A O 1
ATOM 1366 N N . GLY A 1 176 ? -20.611 2.234 15.384 1.00 47.69 176 GLY A N 1
ATOM 1367 C CA . GLY A 1 176 ? -20.766 2.858 16.694 1.00 47.69 176 GLY A CA 1
ATOM 1368 C C . GLY A 1 176 ? -19.729 3.938 16.955 1.00 47.69 176 GLY A C 1
ATOM 1369 O O . GLY A 1 176 ? -18.882 3.781 17.826 1.00 47.69 176 GLY A O 1
ATOM 1370 N N . GLY A 1 177 ? -19.799 5.048 16.221 1.00 48.44 177 GLY A N 1
ATOM 1371 C CA . GLY A 1 177 ? -19.148 6.291 16.627 1.00 48.44 177 GLY A CA 1
ATOM 1372 C C . GLY A 1 177 ? -20.013 7.015 17.656 1.00 48.44 177 GLY A C 1
ATOM 1373 O O . GLY A 1 177 ? -20.717 7.949 17.287 1.00 48.44 177 GLY A O 1
ATOM 1374 N N . ASN A 1 178 ? -19.988 6.587 18.921 1.00 39.19 178 ASN A N 1
ATOM 1375 C CA . ASN A 1 178 ? -20.583 7.362 20.010 1.00 39.19 178 ASN A CA 1
ATOM 1376 C C . ASN A 1 178 ? -19.473 8.131 20.738 1.00 39.19 178 ASN A C 1
ATOM 1378 O O . ASN A 1 178 ? -18.611 7.528 21.374 1.00 39.19 178 ASN A O 1
ATOM 1382 N N . LYS A 1 179 ? -19.470 9.460 20.596 1.00 45.56 179 LYS A N 1
ATOM 1383 C CA . LYS A 1 179 ? -18.648 10.373 21.399 1.00 45.56 179 LYS A CA 1
ATOM 1384 C C . LYS A 1 179 ? -19.494 10.837 22.582 1.00 45.56 179 LYS A C 1
ATOM 1386 O O . LYS A 1 179 ? -20.502 11.505 22.362 1.00 45.56 179 LYS A O 1
ATOM 1391 N N . THR A 1 180 ? -19.076 10.489 23.794 1.00 57.84 180 THR A N 1
ATOM 1392 C CA . THR A 1 180 ? -19.443 11.204 25.027 1.00 57.84 180 THR A CA 1
ATOM 1393 C C . THR A 1 180 ? -18.334 12.165 25.397 1.00 57.84 180 THR A C 1
ATOM 1395 O O . THR A 1 180 ? -17.165 11.725 25.290 1.00 57.84 180 THR A O 1
#

Sequence (180 aa):
AAAARQHIVDGVDTETGEVLEDHTENFGNESNSPAQATAPAPELTVVATMPLRHRVLAQYIGEGEYLYHVDASQKKEILRLEMDTDNSYVQNLLLAAENVEAFKKAIEHDIHKIVNAVKKVFPVDGKTPELATVIQFLKTWFETEHIDRGLLVKEWAKGNRVSAIQRTESGANAGGGNKT

pLDDT: mean 83.29, std 21.39, range [38.41, 98.81]